Protein AF-A0A517ZFY4-F1 (afdb_monomer)

Secondary structure (DSSP, 8-state):
-PPPPPPHHHHHHHHHHHHHHHHHHHHHHHHHHHHHHHHHHHHHT-S-HHHHHHHHHHHHHHHHHHHHHHHHHHHHHHHHHHTTS--

Radius of gyration: 19.62 Å; Cα contacts (8 Å, |Δi|>4): 85; chains: 1; bounding box: 39×19×62 Å

pLDDT: mean 71.43, std 8.05, range [40.47, 79.75]

Organism: NCBI:txid2528026

Nearest PDB structures (foldseek):
  8bef-assembly1_Y  TM=6.068E-01  e=9.407E+00  Arabidopsis thaliana
  7uzg-assembly1_f  TM=3.802E-01  e=4.243E+00  Rattus norvegicus

Solvent-accessible surface area (backbone atoms only — not comparable to full-atom values): 4492 Å² total; per-residue (Å²): 134,83,74,84,79,78,55,70,70,55,46,54,50,50,15,51,50,38,18,54,51,26,26,53,52,15,32,53,52,8,46,51,46,21,55,51,36,42,54,51,28,64,75,71,80,37,97,46,72,64,38,54,50,16,56,47,28,44,58,48,31,17,51,66,34,17,50,57,28,37,51,50,28,50,48,56,46,46,61,60,51,59,67,60,76,76,116

Structure (mmCIF, N/CA/C/O backbone):
data_AF-A0A517ZFY4-F1
#
_entry.id   AF-A0A517ZFY4-F1
#
loop_
_atom_site.group_PDB
_atom_site.id
_atom_site.type_symbol
_atom_site.label_atom_id
_atom_site.label_alt_id
_atom_site.label_comp_id
_atom_site.label_asym_id
_atom_site.label_entity_id
_atom_site.label_seq_id
_atom_site.pdbx_PDB_ins_code
_atom_site.Cartn_x
_atom_site.Cartn_y
_atom_site.Cartn_z
_atom_site.occupancy
_atom_site.B_iso_or_equiv
_atom_site.auth_seq_id
_atom_site.auth_comp_id
_atom_site.auth_asym_id
_atom_site.auth_atom_id
_atom_site.pdbx_PDB_model_num
ATOM 1 N N . MET A 1 1 ? 22.858 14.827 -33.151 1.00 52.53 1 MET A N 1
ATOM 2 C CA . MET A 1 1 ? 23.135 13.997 -31.960 1.00 52.53 1 MET A CA 1
ATOM 3 C C . MET A 1 1 ? 21.889 13.176 -31.676 1.00 52.53 1 MET A C 1
ATOM 5 O O . MET A 1 1 ? 20.899 13.752 -31.250 1.00 52.53 1 MET A O 1
ATOM 9 N N . ASN A 1 2 ? 21.897 11.878 -31.993 1.00 59.94 2 ASN A N 1
ATOM 10 C CA . ASN A 1 2 ? 20.815 10.987 -31.572 1.00 59.94 2 ASN A CA 1
ATOM 11 C C . ASN A 1 2 ? 20.964 10.764 -30.069 1.00 59.94 2 ASN A C 1
ATOM 13 O O . ASN A 1 2 ? 22.037 10.367 -29.614 1.00 59.94 2 ASN A O 1
ATOM 17 N N . ALA A 1 3 ? 19.920 11.077 -29.303 1.00 68.25 3 ALA A N 1
ATOM 18 C CA . ALA A 1 3 ? 19.883 10.704 -27.900 1.00 68.25 3 ALA A CA 1
ATOM 19 C C . ALA A 1 3 ? 19.974 9.168 -27.806 1.00 68.25 3 ALA A C 1
ATOM 21 O O . ALA A 1 3 ? 19.338 8.485 -28.615 1.00 68.25 3 ALA A O 1
ATOM 22 N N . PRO A 1 4 ? 20.762 8.612 -26.872 1.00 70.06 4 PRO A N 1
ATOM 23 C CA . PRO A 1 4 ? 20.801 7.173 -26.663 1.00 70.06 4 PRO A CA 1
ATOM 24 C C . PRO A 1 4 ? 19.389 6.677 -26.332 1.00 70.06 4 PRO A C 1
ATOM 26 O O . PRO A 1 4 ? 18.767 7.142 -25.376 1.00 70.06 4 PRO A O 1
ATOM 29 N N . GLN A 1 5 ? 18.866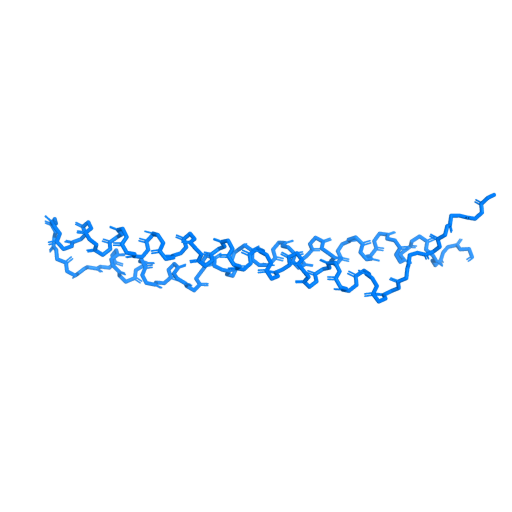 5.779 -27.168 1.00 64.44 5 GLN A N 1
ATOM 30 C CA . GLN A 1 5 ? 17.538 5.203 -26.989 1.00 64.44 5 GLN A CA 1
ATOM 31 C C . GLN A 1 5 ? 17.545 4.364 -25.698 1.00 64.44 5 GLN A C 1
ATOM 33 O O . GLN A 1 5 ? 18.439 3.535 -25.526 1.00 64.44 5 GLN A O 1
ATOM 38 N N . PRO A 1 6 ? 16.612 4.588 -24.758 1.00 62.75 6 PRO A N 1
ATOM 39 C CA . PRO A 1 6 ? 16.633 3.910 -23.470 1.00 62.75 6 PRO A CA 1
ATOM 40 C C . PRO A 1 6 ? 16.332 2.420 -23.632 1.00 62.75 6 PRO A C 1
ATOM 42 O O . PRO A 1 6 ? 15.342 2.032 -24.251 1.00 62.75 6 PRO A O 1
ATOM 45 N N . ASP A 1 7 ? 17.174 1.586 -23.027 1.00 74.81 7 ASP A N 1
ATOM 46 C C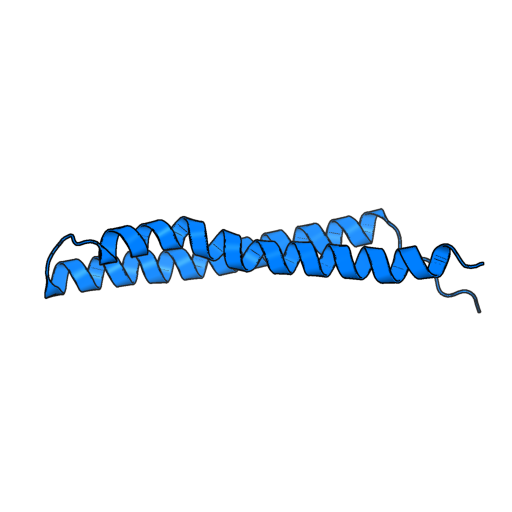A . ASP A 1 7 ? 17.067 0.134 -23.126 1.00 74.81 7 ASP A CA 1
ATOM 47 C C . ASP A 1 7 ? 15.710 -0.346 -22.556 1.00 74.81 7 ASP A C 1
ATOM 49 O O . ASP A 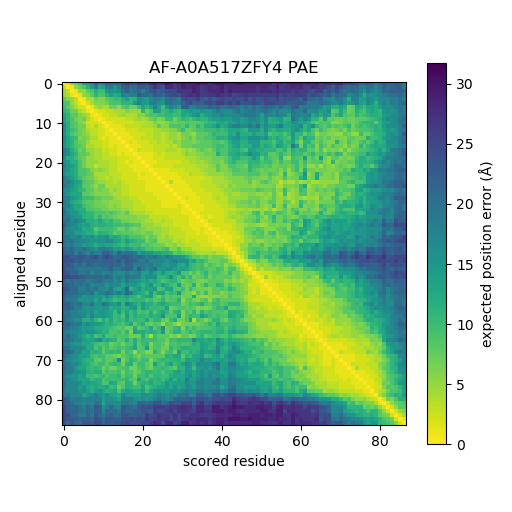1 7 ? 15.438 -0.134 -21.365 1.00 74.81 7 ASP A O 1
ATOM 53 N N . PRO A 1 8 ? 14.850 -1.039 -23.329 1.00 70.69 8 PRO A N 1
ATOM 54 C CA . PRO A 1 8 ? 13.498 -1.421 -22.893 1.00 70.69 8 PRO A CA 1
ATOM 55 C C . PRO A 1 8 ? 13.498 -2.318 -21.643 1.00 70.69 8 PRO A C 1
ATOM 57 O O . PRO A 1 8 ? 12.579 -2.269 -20.819 1.00 70.69 8 PRO A O 1
ATOM 60 N N . HIS A 1 9 ? 14.571 -3.087 -21.442 1.00 72.06 9 HIS A N 1
ATOM 61 C CA . HIS A 1 9 ? 14.795 -3.873 -20.229 1.00 72.06 9 HIS A CA 1
ATOM 62 C C . HIS A 1 9 ? 14.984 -2.999 -18.978 1.00 72.06 9 HIS A C 1
ATOM 64 O O . HIS A 1 9 ? 14.509 -3.357 -17.900 1.00 72.06 9 HIS A O 1
ATOM 70 N N . ARG A 1 10 ? 15.626 -1.832 -19.105 1.00 74.88 10 ARG A N 1
ATOM 71 C CA . ARG A 1 10 ? 15.871 -0.908 -17.985 1.00 74.88 10 ARG A CA 1
ATOM 72 C C . ARG A 1 10 ? 14.612 -0.148 -17.591 1.00 74.88 10 ARG A C 1
ATOM 74 O O . ARG A 1 10 ? 14.401 0.077 -16.404 1.00 74.88 10 ARG A O 1
ATOM 81 N N . VAL A 1 11 ? 13.749 0.175 -18.553 1.00 72.94 11 VAL A N 1
ATOM 82 C CA . VAL A 1 11 ? 12.468 0.853 -18.298 1.00 72.94 11 VAL A CA 1
ATOM 83 C C . VAL A 1 11 ? 11.509 -0.056 -17.524 1.00 72.94 11 VAL A C 1
ATOM 85 O O . VAL A 1 11 ? 10.963 0.351 -16.499 1.00 72.94 11 VAL A O 1
ATOM 88 N N . ARG A 1 12 ? 11.381 -1.325 -17.939 1.00 69.31 12 ARG A N 1
ATOM 89 C CA . ARG A 1 12 ? 10.615 -2.336 -17.188 1.00 69.31 12 ARG A CA 1
ATOM 90 C C . ARG A 1 12 ? 11.183 -2.553 -15.788 1.00 69.31 12 ARG A C 1
ATOM 92 O O . ARG A 1 12 ? 10.428 -2.590 -14.821 1.00 69.31 12 ARG A O 1
ATOM 99 N N . ALA A 1 13 ? 12.507 -2.648 -15.666 1.00 76.06 13 ALA A N 1
ATOM 100 C CA . ALA A 1 13 ? 13.161 -2.808 -14.371 1.00 76.06 13 ALA A CA 1
ATOM 101 C C . ALA A 1 13 ? 12.923 -1.608 -13.439 1.00 76.06 13 ALA A C 1
ATOM 103 O O . ALA A 1 13 ? 12.734 -1.804 -12.241 1.00 76.06 13 ALA A O 1
ATOM 104 N N . LEU A 1 14 ? 12.899 -0.380 -13.964 1.00 73.06 14 LEU A N 1
ATOM 105 C CA . LEU A 1 14 ? 12.620 0.823 -13.180 1.00 73.06 14 LEU A CA 1
ATOM 106 C C . LEU A 1 14 ? 11.161 0.862 -12.701 1.00 73.06 14 LEU A C 1
ATOM 108 O O . LEU A 1 14 ? 10.923 1.136 -11.526 1.00 73.06 14 LEU A O 1
ATOM 112 N N . ALA A 1 15 ? 10.205 0.519 -13.570 1.00 73.38 15 ALA A N 1
ATOM 113 C CA . ALA A 1 15 ? 8.786 0.436 -13.217 1.00 73.38 15 ALA A CA 1
ATOM 114 C C . ALA A 1 15 ? 8.522 -0.613 -12.122 1.00 73.38 15 ALA A C 1
ATOM 116 O O . ALA A 1 15 ? 7.829 -0.335 -11.144 1.00 73.38 15 ALA A O 1
ATOM 117 N N . ILE A 1 16 ? 9.129 -1.798 -12.244 1.00 74.44 16 ILE A N 1
ATOM 118 C CA . ILE A 1 16 ? 8.996 -2.877 -11.254 1.00 74.44 16 ILE A CA 1
ATOM 119 C C . ILE A 1 16 ? 9.646 -2.476 -9.927 1.00 74.44 16 ILE A C 1
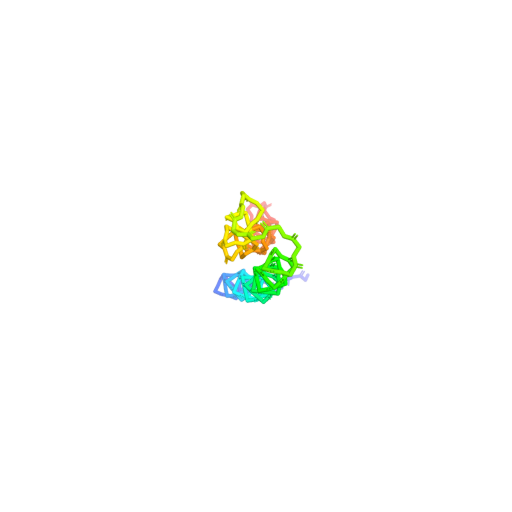ATOM 121 O O . ILE A 1 16 ? 9.032 -2.638 -8.877 1.00 74.44 16 ILE A O 1
ATOM 125 N N . LYS A 1 17 ? 10.855 -1.898 -9.951 1.00 74.62 17 LYS A N 1
ATOM 126 C CA . LYS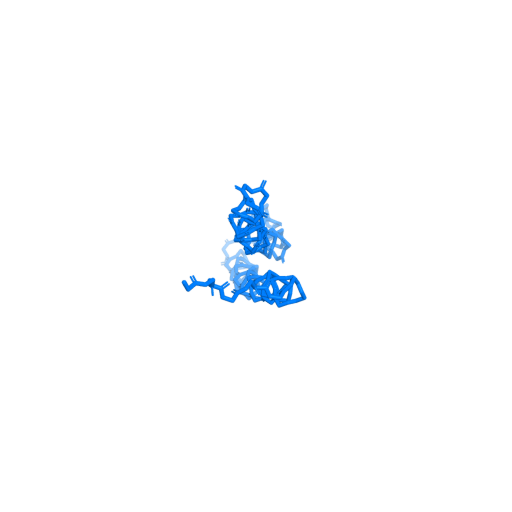 A 1 17 ? 11.524 -1.421 -8.730 1.00 74.62 17 LYS A CA 1
ATOM 127 C C . LYS A 1 17 ? 10.712 -0.339 -8.016 1.00 74.62 17 LYS A C 1
ATOM 129 O O . LYS A 1 17 ? 10.575 -0.405 -6.798 1.00 74.62 17 LYS A O 1
ATOM 134 N N . GLY A 1 18 ? 10.149 0.614 -8.762 1.00 76.38 18 GLY A N 1
ATOM 135 C CA . GLY A 1 18 ? 9.275 1.654 -8.216 1.00 76.38 18 GLY A CA 1
ATOM 136 C C . GLY A 1 18 ? 8.005 1.085 -7.581 1.00 76.38 18 GLY A C 1
ATOM 137 O O . GLY A 1 18 ? 7.659 1.465 -6.464 1.00 76.38 18 GLY A O 1
ATOM 138 N N . ALA A 1 19 ? 7.356 0.120 -8.240 1.00 70.31 19 ALA A N 1
ATOM 139 C CA . ALA A 1 19 ? 6.178 -0.564 -7.708 1.00 70.31 19 ALA A CA 1
ATOM 140 C C . ALA A 1 19 ? 6.494 -1.392 -6.449 1.00 70.31 19 ALA A C 1
ATOM 142 O O . ALA A 1 19 ? 5.753 -1.318 -5.473 1.00 70.31 19 ALA A O 1
ATOM 143 N N . CYS A 1 20 ? 7.611 -2.129 -6.430 1.00 73.56 20 CYS A N 1
ATOM 144 C CA . CYS A 1 20 ? 8.051 -2.885 -5.254 1.00 73.56 20 CYS A CA 1
ATOM 145 C C . CYS A 1 20 ? 8.366 -1.968 -4.068 1.00 73.56 20 CYS A C 1
ATOM 147 O O . CYS A 1 20 ? 7.976 -2.274 -2.944 1.00 73.56 20 CYS A O 1
ATOM 149 N N . TRP A 1 21 ? 9.037 -0.838 -4.313 1.00 78.12 21 TRP A N 1
ATOM 150 C CA . TRP A 1 21 ? 9.328 0.143 -3.270 1.00 78.12 21 TRP A CA 1
ATOM 151 C C . TRP A 1 21 ? 8.045 0.763 -2.707 1.00 78.12 21 TRP A C 1
ATOM 153 O O . TRP A 1 21 ? 7.848 0.774 -1.494 1.00 78.12 21 TRP A O 1
ATOM 163 N N . GLY A 1 22 ? 7.133 1.202 -3.581 1.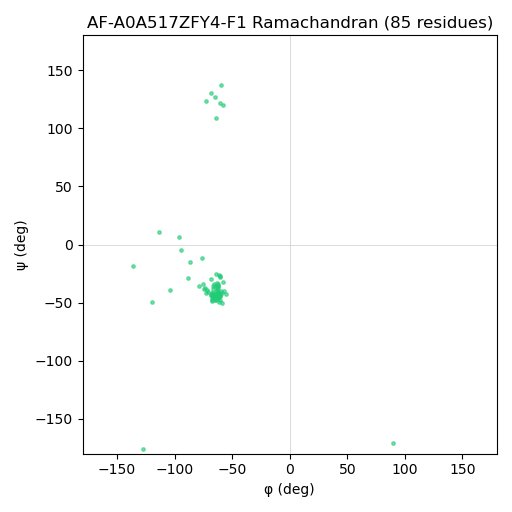00 75.12 22 GLY A N 1
ATOM 164 C CA . GLY A 1 22 ? 5.824 1.723 -3.185 1.00 75.12 22 GLY A CA 1
ATOM 165 C C . GLY A 1 22 ? 4.996 0.703 -2.400 1.00 75.12 22 GLY A C 1
ATOM 166 O O . GLY A 1 22 ? 4.430 1.046 -1.368 1.00 75.12 22 GLY A O 1
ATOM 167 N N . ALA A 1 23 ? 4.994 -0.565 -2.819 1.00 70.00 23 ALA A N 1
ATOM 168 C CA . ALA A 1 23 ? 4.325 -1.645 -2.096 1.00 70.00 23 ALA A CA 1
ATOM 169 C C . ALA A 1 23 ? 4.908 -1.850 -0.690 1.00 70.00 23 ALA A C 1
ATOM 171 O O . ALA A 1 23 ? 4.148 -2.015 0.259 1.00 70.00 23 ALA A O 1
ATOM 172 N N . PHE A 1 24 ? 6.236 -1.800 -0.538 1.00 75.81 24 PHE A N 1
ATOM 173 C CA . PHE A 1 24 ? 6.900 -1.945 0.762 1.00 75.81 24 PHE A CA 1
ATOM 174 C C . PHE A 1 24 ? 6.568 -0.788 1.709 1.00 75.81 24 PHE A C 1
ATOM 176 O O . PHE A 1 24 ? 6.267 -1.012 2.881 1.00 75.81 24 PHE A O 1
ATOM 183 N N . VAL A 1 25 ? 6.570 0.446 1.196 1.00 79.31 25 VAL A N 1
ATOM 184 C CA . VAL A 1 25 ? 6.182 1.638 1.965 1.00 79.31 25 VAL A CA 1
ATOM 185 C C . VAL A 1 25 ? 4.700 1.581 2.341 1.00 79.31 25 VAL A C 1
ATOM 187 O O . VAL A 1 25 ? 4.355 1.791 3.502 1.00 79.31 25 VAL A O 1
ATOM 190 N N . GLY A 1 26 ? 3.823 1.233 1.397 1.00 75.69 26 GLY A N 1
ATOM 191 C CA . GLY A 1 26 ? 2.393 1.062 1.650 1.00 75.69 26 GLY A CA 1
ATOM 192 C C . GLY A 1 26 ? 2.100 -0.052 2.657 1.00 75.69 26 GLY A C 1
ATOM 193 O O . GLY A 1 26 ? 1.219 0.101 3.496 1.00 75.69 26 GLY A O 1
ATOM 194 N N . LEU A 1 27 ? 2.877 -1.137 2.642 1.00 72.56 27 LEU A N 1
ATOM 195 C CA . LEU A 1 27 ? 2.784 -2.221 3.622 1.00 72.56 27 LEU A CA 1
ATOM 196 C C . LEU A 1 27 ? 3.242 -1.778 5.009 1.00 72.56 27 LEU A C 1
ATOM 198 O O . LEU A 1 27 ? 2.549 -2.062 5.981 1.00 72.56 27 LEU A O 1
ATOM 202 N N . ALA A 1 28 ? 4.345 -1.034 5.115 1.00 78.25 28 ALA A N 1
ATOM 203 C CA . ALA A 1 28 ? 4.800 -0.480 6.388 1.00 78.25 28 ALA A CA 1
ATOM 204 C C . ALA A 1 28 ? 3.764 0.484 6.999 1.00 78.25 28 ALA A C 1
ATOM 206 O O . ALA A 1 28 ? 3.463 0.396 8.190 1.00 78.25 28 ALA A O 1
ATOM 207 N N . LEU A 1 29 ? 3.168 1.358 6.180 1.00 75.38 29 LEU A N 1
ATOM 208 C CA . LEU A 1 29 ? 2.105 2.273 6.607 1.00 75.38 29 LEU A CA 1
ATOM 209 C C . LEU A 1 29 ? 0.813 1.532 6.978 1.00 75.38 29 LEU A C 1
ATOM 211 O O . LEU A 1 29 ? 0.196 1.853 7.991 1.00 75.38 29 LEU A O 1
ATOM 215 N N . GLY A 1 30 ? 0.425 0.520 6.198 1.00 74.75 30 GLY A N 1
ATOM 216 C CA . GLY A 1 30 ? -0.715 -0.346 6.495 1.00 74.75 30 GLY A CA 1
ATOM 217 C C . GLY A 1 30 ? -0.536 -1.107 7.809 1.00 74.75 30 GLY A C 1
ATOM 218 O O . GLY A 1 30 ? -1.463 -1.150 8.612 1.00 74.75 30 GLY A O 1
ATOM 219 N N . LEU A 1 31 ? 0.666 -1.630 8.079 1.00 76.44 31 LEU A N 1
ATOM 220 C CA . LEU A 1 31 ? 1.022 -2.235 9.368 1.00 76.44 31 LEU A CA 1
ATOM 221 C C . LEU A 1 31 ? 0.860 -1.238 10.513 1.00 76.44 31 LEU A C 1
ATOM 223 O O . LEU A 1 31 ? 0.204 -1.551 11.504 1.00 76.44 31 LEU A O 1
ATOM 227 N N . LEU A 1 32 ? 1.423 -0.038 10.373 1.00 78.50 32 LEU A N 1
ATOM 228 C CA . LEU A 1 32 ? 1.363 0.975 11.421 1.00 78.50 32 LEU A CA 1
ATOM 229 C C . LEU A 1 32 ? -0.085 1.398 11.717 1.00 78.50 32 LEU A C 1
ATOM 231 O O . LEU A 1 32 ? -0.465 1.507 12.880 1.00 78.50 32 LEU A O 1
ATOM 235 N N . TYR A 1 33 ? -0.909 1.563 10.679 1.00 76.81 33 TYR A N 1
ATOM 236 C CA . TYR A 1 33 ? -2.331 1.875 10.821 1.00 76.81 33 TYR A CA 1
ATOM 237 C C . TYR A 1 33 ? -3.127 0.710 11.426 1.00 76.81 33 TYR A C 1
ATOM 239 O O . TYR A 1 33 ? -3.951 0.933 12.308 1.00 76.81 33 TYR A O 1
ATOM 247 N N . SER A 1 34 ? -2.859 -0.532 11.013 1.00 71.88 34 SER A N 1
ATOM 248 C CA . SER A 1 34 ? -3.566 -1.713 11.521 1.00 71.88 34 SER A CA 1
ATOM 249 C C . SER A 1 34 ? -3.259 -1.983 12.992 1.00 71.88 34 SER A C 1
ATOM 251 O O . SER A 1 34 ? -4.177 -2.194 13.780 1.00 71.88 34 SER A O 1
ATOM 253 N N . PHE A 1 35 ? -1.981 -1.957 13.382 1.00 74.38 35 PHE A N 1
ATOM 254 C CA . PHE A 1 35 ? -1.576 -2.161 14.775 1.00 74.38 35 PHE A CA 1
ATOM 255 C C . PHE A 1 35 ? -1.941 -0.963 15.654 1.00 74.38 35 PHE A C 1
ATOM 257 O O . PHE A 1 35 ? -2.413 -1.156 16.771 1.00 74.38 35 PHE A O 1
ATOM 264 N N . GLY A 1 36 ? -1.785 0.265 15.150 1.00 78.75 36 GLY A N 1
ATOM 265 C CA . GLY A 1 36 ? -2.211 1.472 15.858 1.00 78.75 36 GLY A CA 1
ATOM 266 C C . GLY A 1 36 ? -3.721 1.503 16.092 1.00 78.75 36 GLY A C 1
ATOM 267 O O . GLY A 1 36 ? -4.160 1.757 17.210 1.00 78.75 36 GLY A O 1
ATOM 268 N N . GLY A 1 37 ? -4.511 1.172 15.066 1.00 75.88 37 GLY A N 1
ATOM 269 C CA . GLY A 1 37 ? -5.966 1.066 15.153 1.00 75.88 37 GLY A CA 1
ATOM 270 C C . GLY A 1 37 ? -6.411 -0.023 16.123 1.00 75.88 37 GLY A C 1
ATOM 271 O O . GLY A 1 37 ? -7.247 0.247 16.974 1.00 75.88 37 GLY A O 1
ATOM 272 N N . LEU A 1 38 ? -5.796 -1.210 16.069 1.00 72.38 38 LEU A N 1
ATOM 273 C CA . LEU A 1 38 ? -6.081 -2.315 16.989 1.00 72.38 38 LEU A CA 1
ATOM 274 C C . LEU A 1 38 ? -5.792 -1.944 18.453 1.00 72.38 38 LEU A C 1
ATOM 276 O O . LEU A 1 38 ? -6.635 -2.179 19.315 1.00 72.38 38 LEU A O 1
ATOM 280 N N . ILE A 1 39 ? -4.626 -1.351 18.739 1.00 75.50 39 ILE A N 1
ATOM 281 C CA . ILE A 1 39 ? -4.259 -0.902 20.094 1.00 75.50 39 ILE A CA 1
ATOM 282 C C 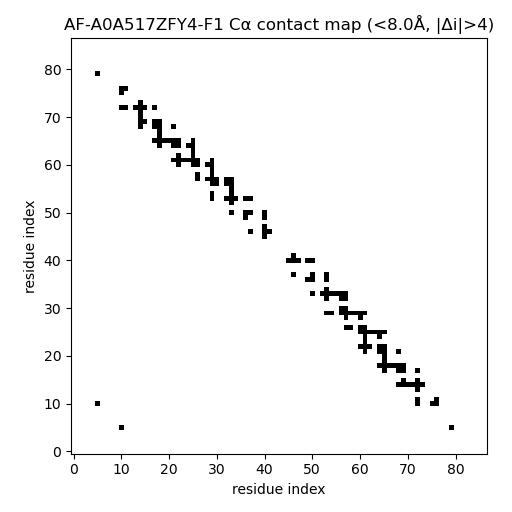. ILE A 1 39 ? -5.228 0.182 20.575 1.00 75.50 39 ILE A C 1
ATOM 284 O O . ILE A 1 39 ? -5.703 0.118 21.705 1.00 75.50 39 ILE A O 1
ATOM 288 N N . HIS A 1 40 ? -5.552 1.155 19.721 1.00 76.00 40 HIS A N 1
ATOM 289 C CA . HIS A 1 40 ? -6.487 2.223 20.058 1.00 76.00 40 HIS A CA 1
ATOM 290 C C . HIS A 1 40 ? -7.894 1.680 20.347 1.00 76.00 40 HIS A C 1
ATOM 292 O O . HIS A 1 40 ? -8.493 2.063 21.350 1.00 76.00 40 HIS A O 1
ATOM 298 N N . ASP A 1 41 ? -8.407 0.763 19.523 1.00 75.81 41 ASP A N 1
ATOM 299 C CA . ASP A 1 41 ? -9.732 0.160 19.710 1.00 75.81 41 ASP A CA 1
ATOM 300 C C . ASP A 1 41 ? -9.791 -0.680 20.987 1.00 75.81 41 ASP A C 1
ATOM 302 O O . ASP A 1 41 ? -10.714 -0.514 21.781 1.00 75.81 41 ASP A O 1
ATOM 306 N N . LEU A 1 42 ? -8.778 -1.515 21.249 1.00 74.75 42 LEU A N 1
ATOM 307 C CA . LEU A 1 42 ? -8.672 -2.310 22.482 1.00 74.75 42 LEU A CA 1
ATOM 308 C C . LEU A 1 42 ? -8.668 -1.447 23.751 1.00 74.75 42 LEU A C 1
ATOM 310 O O . LEU A 1 42 ? -9.172 -1.887 24.782 1.00 74.75 42 LEU A O 1
ATOM 314 N N . LEU A 1 43 ? -8.112 -0.236 23.683 1.00 74.56 43 LEU A N 1
ATOM 315 C CA . LEU A 1 43 ? -8.030 0.690 24.815 1.00 74.56 43 LEU A CA 1
ATOM 316 C C . LEU A 1 43 ? -9.273 1.576 24.989 1.00 74.56 43 LEU A C 1
ATOM 318 O O . LEU A 1 43 ? -9.415 2.192 26.043 1.00 74.56 43 LEU A O 1
ATOM 322 N N . THR A 1 44 ? -10.153 1.671 23.986 1.00 74.50 44 THR A N 1
ATOM 323 C CA . THR A 1 44 ? -11.276 2.627 24.000 1.00 74.50 44 THR A CA 1
ATOM 324 C C . THR A 1 44 ? -12.654 1.980 23.933 1.00 74.50 44 THR A C 1
ATOM 326 O O . THR A 1 44 ? -13.518 2.337 24.731 1.00 74.50 44 THR A O 1
ATOM 329 N N . VAL A 1 45 ? -12.894 1.057 22.997 1.00 74.19 45 VAL A N 1
ATOM 330 C CA . VAL A 1 45 ? -14.256 0.582 22.669 1.00 74.19 45 VAL A CA 1
ATOM 331 C C . VAL A 1 45 ? -14.340 -0.947 22.502 1.00 74.19 45 VAL A C 1
ATOM 333 O O . VAL A 1 45 ? -15.424 -1.516 22.617 1.00 74.19 45 VAL A O 1
ATOM 336 N N . GLY A 1 46 ? -13.217 -1.639 22.286 1.00 69.50 46 GLY A N 1
ATOM 337 C CA . GLY A 1 46 ? -13.154 -3.054 21.899 1.00 69.50 46 GLY A CA 1
ATOM 338 C C . GLY A 1 46 ? -13.167 -3.259 20.375 1.00 69.50 46 GLY A C 1
ATOM 339 O O . GLY A 1 46 ? -13.048 -2.305 19.613 1.00 69.50 46 GLY A O 1
ATOM 340 N N . LEU A 1 47 ? -13.301 -4.514 19.917 1.00 70.12 47 LEU A N 1
ATOM 341 C CA . LEU A 1 47 ? -13.328 -4.872 18.486 1.00 70.12 47 LEU A CA 1
ATOM 342 C C . LEU A 1 47 ? -14.546 -4.255 17.775 1.00 70.12 47 LEU A C 1
ATOM 344 O O . LEU A 1 47 ? -15.671 -4.719 17.966 1.00 70.12 47 LEU A O 1
ATOM 348 N N . ASN A 1 48 ? -14.323 -3.250 16.922 1.00 78.50 48 ASN A N 1
ATOM 349 C CA . ASN A 1 48 ? -15.376 -2.607 16.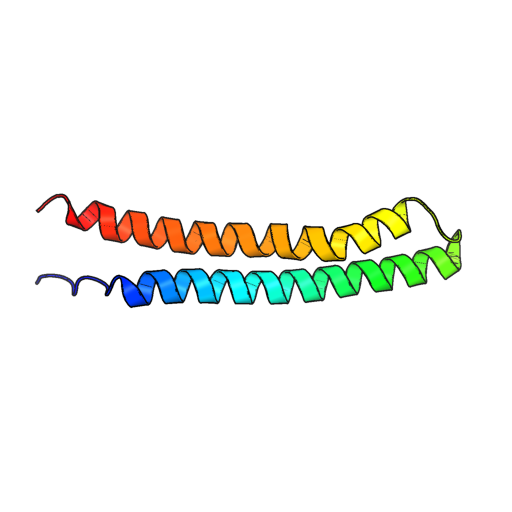133 1.00 78.50 48 ASN A CA 1
ATOM 350 C C . ASN A 1 48 ? -15.043 -2.551 14.620 1.00 78.50 48 ASN A C 1
ATOM 352 O O . ASN A 1 48 ? -14.043 -3.099 14.146 1.00 78.50 48 ASN A O 1
ATOM 356 N N . ALA A 1 49 ? -15.913 -1.905 13.835 1.00 75.94 49 ALA A N 1
ATOM 357 C CA . ALA A 1 49 ? -15.743 -1.751 12.385 1.00 75.94 49 ALA A CA 1
ATOM 358 C C . ALA A 1 49 ? -14.470 -0.969 11.981 1.00 75.94 49 ALA A C 1
ATOM 360 O O . ALA A 1 49 ? -13.922 -1.187 10.901 1.00 75.94 49 ALA A O 1
ATOM 361 N N . GLY A 1 50 ? -13.972 -0.095 12.852 1.00 73.31 50 GLY A N 1
ATOM 362 C CA . GLY A 1 50 ? -12.680 0.582 12.768 1.00 73.31 50 GLY A CA 1
ATOM 363 C C . GLY A 1 50 ? -11.501 -0.387 12.816 1.00 73.31 50 GLY A C 1
ATOM 364 O O . GLY A 1 50 ? -10.645 -0.308 11.938 1.00 73.31 50 GLY A O 1
ATOM 365 N N . THR A 1 51 ? -11.484 -1.372 13.722 1.00 72.06 51 THR A N 1
ATOM 366 C CA . THR A 1 51 ? -10.475 -2.451 13.670 1.00 72.06 51 THR A CA 1
ATOM 367 C C . THR A 1 51 ? -10.548 -3.237 12.354 1.00 72.06 51 THR A C 1
ATOM 369 O O . THR A 1 51 ? -9.511 -3.548 11.765 1.00 72.06 51 THR A O 1
ATOM 372 N N . ALA A 1 52 ? -11.748 -3.524 11.836 1.00 75.50 52 ALA A N 1
ATOM 373 C CA . ALA A 1 52 ? -11.897 -4.210 10.547 1.00 75.50 52 ALA A CA 1
ATOM 374 C C . ALA A 1 52 ? -11.315 -3.390 9.376 1.00 75.50 52 ALA A C 1
ATOM 376 O O . ALA A 1 52 ? -10.617 -3.938 8.522 1.00 75.50 52 ALA A O 1
ATOM 377 N N . LEU A 1 53 ? -11.530 -2.069 9.365 1.00 72.19 53 LEU A N 1
ATOM 378 C CA . LEU A 1 53 ? -10.889 -1.148 8.418 1.00 72.19 53 LEU A CA 1
ATOM 379 C C . LEU A 1 53 ? -9.370 -1.056 8.619 1.00 72.19 53 LEU A C 1
ATOM 381 O O . LEU A 1 53 ? -8.635 -0.924 7.641 1.00 72.19 53 LEU A O 1
ATOM 385 N N . ALA A 1 54 ? -8.891 -1.165 9.858 1.00 75.31 54 ALA A N 1
ATOM 386 C CA . ALA A 1 54 ? -7.470 -1.160 10.185 1.00 75.31 54 ALA A CA 1
ATOM 387 C C . ALA A 1 54 ? -6.752 -2.369 9.562 1.00 75.31 54 ALA A C 1
ATOM 389 O O . ALA A 1 54 ? -5.741 -2.197 8.882 1.00 75.31 54 ALA A O 1
ATOM 390 N N . PHE A 1 55 ? -7.337 -3.566 9.669 1.00 76.19 55 PHE A N 1
ATOM 391 C CA . PHE A 1 55 ? -6.845 -4.757 8.967 1.00 76.19 55 PHE A CA 1
ATOM 392 C C . PHE A 1 55 ? -6.989 -4.655 7.447 1.00 76.19 55 PHE A C 1
ATOM 394 O O . PHE A 1 55 ? -6.106 -5.101 6.713 1.00 76.19 55 PHE A O 1
ATOM 401 N N . LEU A 1 56 ? -8.058 -4.029 6.949 1.00 79.75 56 LEU A N 1
ATOM 402 C CA . LEU A 1 56 ? -8.213 -3.780 5.516 1.00 79.75 56 LEU A CA 1
ATOM 403 C C . LEU A 1 56 ? -7.109 -2.852 4.980 1.00 79.75 56 LEU A C 1
ATOM 405 O O . LEU A 1 56 ? -6.642 -3.042 3.858 1.00 79.75 56 LEU A O 1
ATOM 409 N N . ALA A 1 57 ? -6.628 -1.897 5.779 1.00 75.19 57 ALA A N 1
ATOM 410 C CA . ALA A 1 57 ? -5.525 -1.015 5.402 1.00 75.19 57 ALA A CA 1
ATOM 411 C C . ALA A 1 57 ? -4.201 -1.765 5.181 1.00 75.19 57 ALA A C 1
ATOM 413 O O . ALA A 1 57 ? -3.382 -1.306 4.385 1.00 75.19 57 ALA A O 1
ATOM 414 N N . LEU A 1 58 ? -4.015 -2.935 5.804 1.00 71.00 58 LEU A N 1
ATOM 415 C CA . LEU A 1 58 ? -2.858 -3.807 5.575 1.00 71.00 58 LEU A CA 1
ATOM 416 C C . LEU A 1 58 ? -2.761 -4.274 4.113 1.00 71.00 58 LEU A C 1
ATOM 418 O O . LEU A 1 58 ? -1.668 -4.550 3.629 1.00 71.00 58 LEU A O 1
ATOM 422 N N . VAL A 1 59 ? -3.898 -4.346 3.414 1.00 72.94 59 VAL A N 1
ATOM 423 C CA . VAL A 1 59 ? -4.002 -4.724 1.994 1.00 72.94 59 VAL A CA 1
ATOM 424 C C . VAL A 1 59 ? -4.246 -3.494 1.112 1.00 72.94 59 VAL A C 1
ATOM 426 O O . VAL A 1 59 ? -3.653 -3.366 0.041 1.00 72.94 59 VAL A O 1
ATOM 429 N N . GLY A 1 60 ? -5.075 -2.554 1.574 1.00 77.12 60 GLY A N 1
ATOM 430 C CA . GLY A 1 60 ? -5.445 -1.344 0.840 1.00 77.12 60 GLY A CA 1
ATOM 431 C C . GLY A 1 60 ? -4.287 -0.366 0.637 1.00 77.12 60 GLY A C 1
ATOM 432 O O . GLY A 1 60 ? -4.100 0.129 -0.473 1.00 77.12 60 GLY A O 1
ATOM 433 N N . MET A 1 61 ? -3.468 -0.118 1.663 1.00 77.19 61 MET A N 1
ATOM 434 C CA . MET A 1 61 ? -2.341 0.822 1.569 1.00 77.19 61 MET A CA 1
ATOM 435 C C . MET A 1 61 ? -1.228 0.355 0.614 1.00 77.19 61 MET A C 1
ATOM 437 O O . MET A 1 61 ? -0.795 1.168 -0.206 1.00 77.19 61 MET A O 1
ATOM 441 N N . PRO A 1 62 ? -0.792 -0.923 0.615 1.00 71.69 62 PRO A N 1
ATOM 442 C CA . PRO A 1 62 ? 0.109 -1.436 -0.417 1.00 71.69 62 PRO A CA 1
ATOM 443 C C . PRO A 1 62 ? -0.427 -1.242 -1.834 1.00 71.69 62 PRO A C 1
ATOM 445 O O . PRO A 1 62 ? 0.324 -0.835 -2.713 1.00 71.69 62 PRO A O 1
ATOM 448 N N . LEU A 1 63 ? -1.719 -1.496 -2.063 1.00 73.81 63 LEU A N 1
ATOM 449 C CA . LEU A 1 63 ? -2.352 -1.328 -3.374 1.00 73.81 63 LEU A CA 1
ATOM 450 C C . LEU A 1 63 ? -2.361 0.139 -3.818 1.00 73.81 63 LEU A C 1
ATOM 452 O O . LEU A 1 63 ? -1.937 0.442 -4.933 1.00 73.81 63 LEU A O 1
ATOM 456 N N . ILE A 1 64 ? -2.773 1.054 -2.935 1.00 78.94 64 ILE A N 1
ATOM 457 C CA . ILE A 1 64 ? -2.822 2.496 -3.218 1.00 78.94 64 ILE A CA 1
ATOM 458 C C . ILE A 1 64 ? -1.428 3.060 -3.513 1.00 78.94 64 ILE A C 1
ATOM 460 O O . ILE A 1 64 ? -1.310 3.944 -4.353 1.00 78.94 64 ILE A O 1
ATOM 464 N N . PHE A 1 65 ? -0.371 2.555 -2.874 1.00 75.31 65 PHE A N 1
ATOM 465 C CA . PHE A 1 65 ? 0.998 3.032 -3.106 1.00 75.31 65 PHE A CA 1
ATOM 466 C C . PHE A 1 65 ? 1.731 2.305 -4.246 1.00 75.31 65 PHE A C 1
ATOM 468 O O . PHE A 1 65 ? 2.574 2.908 -4.913 1.00 75.31 65 PHE A O 1
ATOM 475 N N . ALA A 1 66 ? 1.418 1.037 -4.521 1.00 69.06 66 ALA A N 1
ATOM 476 C CA . ALA A 1 66 ? 2.037 0.276 -5.608 1.00 69.06 66 ALA A CA 1
ATOM 477 C C . ALA A 1 66 ? 1.516 0.692 -6.993 1.00 69.06 66 ALA A C 1
ATOM 479 O O . ALA A 1 66 ? 2.291 0.778 -7.948 1.00 69.06 66 ALA A O 1
ATOM 480 N N . VAL A 1 67 ? 0.214 0.978 -7.108 1.00 76.19 67 VAL A N 1
ATOM 481 C CA . VAL A 1 67 ? -0.447 1.321 -8.379 1.00 76.19 67 VAL A CA 1
ATOM 482 C C . VAL A 1 67 ? 0.139 2.597 -9.018 1.00 76.19 67 VAL A C 1
ATOM 484 O O . VAL A 1 67 ? 0.541 2.526 -10.180 1.00 76.19 67 VAL A O 1
ATOM 487 N N . PRO A 1 68 ? 0.313 3.733 -8.313 1.00 75.44 68 PRO A N 1
ATOM 488 C CA . PRO A 1 68 ? 0.944 4.932 -8.868 1.00 75.44 68 PRO A CA 1
ATOM 489 C C . PRO A 1 68 ? 2.404 4.714 -9.277 1.00 75.44 68 PRO A C 1
ATOM 491 O O . PRO A 1 68 ? 2.835 5.251 -10.294 1.00 75.44 68 PRO A O 1
ATOM 494 N N . GLY A 1 69 ? 3.160 3.901 -8.527 1.00 70.88 69 GLY A N 1
ATOM 495 C CA . GLY A 1 69 ? 4.540 3.542 -8.872 1.00 70.88 69 GLY A CA 1
ATOM 496 C C . GLY A 1 69 ? 4.628 2.739 -10.174 1.00 70.88 69 GLY A C 1
ATOM 497 O O . GLY A 1 69 ? 5.489 3.003 -11.016 1.00 70.88 69 GLY A O 1
ATOM 498 N N . PHE A 1 70 ? 3.689 1.814 -10.382 1.00 72.12 70 PHE A N 1
ATOM 499 C CA . PHE A 1 70 ? 3.551 1.066 -11.631 1.00 72.12 70 PHE A CA 1
ATOM 500 C C . PHE A 1 70 ? 3.109 1.962 -12.801 1.00 72.12 70 PHE A C 1
ATOM 502 O O . PHE A 1 70 ? 3.742 1.948 -13.858 1.00 72.12 70 PHE A O 1
ATOM 509 N N . LEU A 1 71 ? 2.073 2.786 -12.606 1.00 78.19 71 LEU A N 1
ATOM 510 C CA . LEU A 1 71 ? 1.575 3.728 -13.616 1.00 78.19 71 LEU A CA 1
ATOM 511 C C . LEU A 1 71 ? 2.631 4.762 -14.017 1.00 78.19 71 LEU A C 1
ATOM 513 O O . LEU A 1 71 ? 2.801 5.018 -15.204 1.00 78.19 71 LEU A O 1
ATOM 517 N N . GLY A 1 72 ? 3.380 5.314 -13.062 1.00 75.62 72 GLY A N 1
ATOM 518 C CA . GLY A 1 72 ? 4.472 6.248 -13.339 1.00 75.62 72 GLY A CA 1
ATOM 519 C C . GLY A 1 72 ? 5.563 5.621 -14.210 1.00 75.62 72 GLY A C 1
ATOM 520 O O . GLY A 1 72 ? 5.981 6.217 -15.202 1.00 75.62 72 GLY A O 1
ATOM 521 N N . GLY A 1 73 ? 5.970 4.384 -13.910 1.00 69.38 73 GLY A N 1
ATOM 522 C CA . GLY A 1 73 ? 6.922 3.644 -14.742 1.00 69.38 73 GLY A CA 1
ATOM 523 C C . GLY A 1 73 ? 6.399 3.352 -16.155 1.00 69.38 73 GLY A C 1
ATOM 524 O O . GLY A 1 73 ? 7.151 3.432 -17.129 1.00 69.38 73 GLY A O 1
ATOM 525 N N . LEU A 1 74 ? 5.101 3.072 -16.283 1.00 72.25 74 LEU A N 1
ATOM 526 C CA . LEU A 1 74 ? 4.440 2.820 -17.565 1.00 72.25 74 LEU A CA 1
ATOM 527 C C . LEU A 1 74 ? 4.318 4.102 -18.405 1.00 72.25 74 LEU A C 1
ATOM 529 O O . LEU A 1 74 ? 4.604 4.080 -19.600 1.00 72.25 74 LEU A O 1
ATOM 533 N N . LEU A 1 75 ? 3.995 5.237 -17.781 1.00 77.69 75 LEU A N 1
ATOM 534 C CA . LEU A 1 75 ? 3.963 6.547 -18.434 1.00 77.69 75 LEU A CA 1
ATOM 535 C C . LEU A 1 75 ? 5.344 6.955 -18.948 1.00 77.69 75 LEU A C 1
ATOM 537 O O . LEU A 1 75 ? 5.467 7.346 -20.105 1.00 77.69 75 LEU A O 1
ATOM 541 N N . VAL A 1 76 ? 6.401 6.793 -18.146 1.00 72.44 76 VAL A N 1
ATOM 542 C CA . VAL A 1 76 ? 7.784 7.045 -18.592 1.00 72.44 76 VAL A CA 1
ATOM 543 C C . VAL A 1 76 ? 8.129 6.185 -19.810 1.00 72.44 76 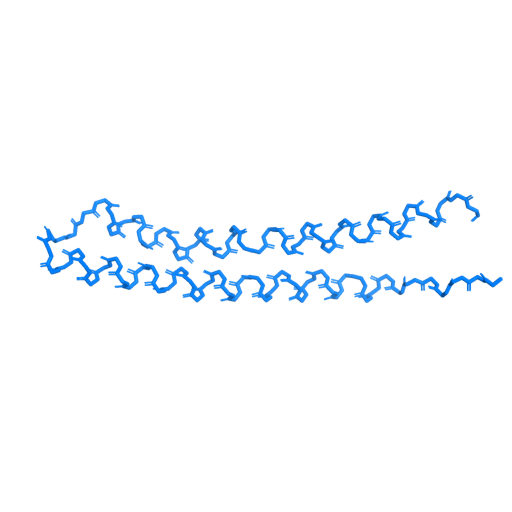VAL A C 1
ATOM 545 O O . VAL A 1 76 ? 8.733 6.691 -20.758 1.00 72.44 76 VAL A O 1
ATOM 548 N N . SER A 1 77 ? 7.697 4.920 -19.832 1.00 68.31 77 SER A N 1
ATOM 549 C CA . SER A 1 77 ? 7.855 4.044 -20.997 1.00 68.31 77 SER A CA 1
ATOM 550 C C . SER A 1 77 ? 7.095 4.546 -22.224 1.00 68.31 77 SER A C 1
ATOM 552 O O . SER A 1 77 ? 7.613 4.443 -23.334 1.00 68.31 77 SER A O 1
ATOM 554 N N . LEU A 1 78 ? 5.885 5.077 -22.047 1.00 75.00 78 LEU A N 1
ATOM 555 C CA . LEU A 1 78 ? 5.048 5.566 -23.141 1.00 75.00 78 LEU A CA 1
ATOM 556 C C . LEU A 1 78 ? 5.584 6.877 -23.727 1.00 75.00 78 LEU A C 1
ATOM 558 O O . LEU A 1 78 ? 5.635 7.017 -24.943 1.00 75.00 78 LEU A O 1
ATOM 562 N N . PHE A 1 79 ? 6.045 7.810 -22.891 1.00 74.50 79 PHE A N 1
ATOM 563 C CA . PHE A 1 79 ? 6.638 9.065 -23.358 1.00 74.50 79 PHE A CA 1
ATOM 564 C C . PHE A 1 79 ? 7.960 8.837 -24.097 1.00 74.50 79 PHE A C 1
ATOM 566 O O . PHE A 1 79 ? 8.202 9.460 -25.125 1.00 74.50 79 PHE A O 1
ATOM 573 N N . HIS A 1 80 ? 8.795 7.902 -23.637 1.00 63.00 80 HIS A N 1
ATOM 574 C CA . HIS A 1 80 ? 10.044 7.584 -24.335 1.00 63.00 80 HIS A CA 1
ATOM 575 C C . HIS A 1 80 ? 9.830 6.689 -25.566 1.00 63.00 80 HIS A C 1
ATOM 577 O O . HIS A 1 80 ? 10.510 6.873 -26.573 1.00 63.00 80 HIS A O 1
ATOM 583 N N . GLY A 1 81 ? 8.875 5.754 -25.524 1.00 60.16 81 GLY A N 1
ATOM 584 C CA . GLY A 1 81 ? 8.527 4.894 -26.660 1.00 60.16 81 GLY A CA 1
ATOM 585 C C . GLY A 1 81 ? 7.748 5.623 -27.760 1.00 60.16 81 GLY A C 1
ATOM 586 O O . GLY A 1 81 ? 8.009 5.412 -28.941 1.00 60.16 81 GLY A O 1
ATOM 587 N N . GLY A 1 82 ? 6.847 6.538 -27.392 1.00 50.44 82 GLY A N 1
ATOM 588 C CA . GLY A 1 82 ? 6.041 7.338 -28.318 1.00 50.44 82 GLY A CA 1
ATOM 589 C C . GLY A 1 82 ? 6.853 8.354 -29.126 1.00 50.44 82 GLY A C 1
ATOM 590 O O . GLY A 1 82 ? 6.527 8.613 -30.280 1.00 50.44 82 GLY A O 1
ATOM 591 N N . MET A 1 83 ? 7.966 8.863 -28.586 1.00 50.94 83 MET A N 1
ATOM 592 C CA . MET A 1 83 ? 8.897 9.720 -29.339 1.00 50.94 83 MET A CA 1
ATOM 593 C C . MET A 1 83 ? 9.784 8.946 -30.329 1.00 50.94 83 MET A C 1
ATOM 595 O O . MET A 1 83 ? 10.434 9.563 -31.169 1.00 50.94 83 MET A O 1
ATOM 599 N N . SER A 1 84 ? 9.807 7.610 -30.258 1.00 47.97 84 SER A N 1
ATOM 600 C CA . SER A 1 84 ? 10.600 6.758 -31.152 1.00 47.97 84 SER A CA 1
ATOM 601 C C . SER A 1 84 ? 9.820 6.251 -32.372 1.00 47.97 84 SER A C 1
ATOM 603 O O . SER A 1 84 ? 10.413 5.603 -33.226 1.00 47.97 84 SER A O 1
ATOM 605 N N . GLY A 1 85 ? 8.514 6.529 -32.462 1.00 44.03 85 GLY A N 1
ATOM 606 C CA . GLY A 1 85 ? 7.666 6.173 -33.609 1.00 44.03 85 GLY A CA 1
ATOM 607 C C . GLY A 1 85 ? 7.470 7.297 -34.633 1.00 44.03 85 GLY A C 1
ATOM 608 O O . GLY A 1 85 ? 6.660 7.146 -35.540 1.00 44.03 85 GLY A O 1
ATOM 609 N N . ALA A 1 86 ? 8.165 8.430 -34.481 1.00 48.62 86 ALA A N 1
ATOM 610 C CA . ALA A 1 86 ? 8.022 9.602 -35.349 1.00 48.62 86 ALA A CA 1
ATOM 611 C C . ALA A 1 86 ? 9.269 9.924 -36.194 1.00 48.62 86 ALA A C 1
ATOM 613 O O . ALA A 1 86 ? 9.314 11.006 -36.784 1.00 48.62 86 ALA A O 1
ATOM 614 N N . ARG A 1 87 ? 10.276 9.037 -36.251 1.00 40.47 87 ARG A N 1
ATOM 615 C CA . ARG A 1 87 ? 11.440 9.150 -37.148 1.00 40.47 87 ARG A CA 1
ATOM 616 C C . ARG A 1 87 ? 11.988 7.790 -37.544 1.00 40.47 87 ARG A C 1
ATOM 618 O O . ARG A 1 87 ? 12.272 7.005 -36.617 1.00 40.47 87 ARG A O 1
#

Foldseek 3Di:
DDDPQDDPVVLVVQLVVLLVVQLVVQLVVLVCQLVVQQVVCVVPPHDDVSNVVSNVSNVVSSCVRNVVSNVVSVVVVCVSVVVVVPD

Sequence (87 aa):
MNAPQPDPHRVRALAIKGACWGAFVGLALGLLYSFGGLIHDLLTVGLNAGTALAFLALVGMPLIFAVPGFLGGLLVSLFHGGMSGAR

Mean predicted aligned error: 11.52 Å